Protein AF-A0A965I464-F1 (afdb_monomer_lite)

Secondary structure (DSSP, 8-state):
----EEEETTEEEES--B----SB-GGG-B--S--EEEEEEEEETTEEEEEEEEEEEE-TT--EEEPPSGGGHHHHHHHHHHHHHTT--EEE-SS-EEE--S----

pLDDT: mean 84.88, std 13.08, range [43.0, 96.25]

Structure (mmCIF, N/CA/C/O backbone):
data_AF-A0A965I464-F1
#
_entry.id   AF-A0A965I464-F1
#
loop_
_atom_site.group_PDB
_atom_site.id
_atom_site.type_symbol
_atom_site.label_atom_id
_atom_site.label_alt_id
_atom_site.label_comp_id
_atom_site.label_asym_id
_atom_site.label_entity_id
_atom_site.label_seq_id
_atom_site.pdbx_PDB_ins_code
_atom_site.Cartn_x
_atom_site.Cartn_y
_atom_site.Cartn_z
_atom_site.occupancy
_atom_site.B_iso_or_equiv
_atom_site.auth_seq_id
_atom_site.auth_comp_id
_atom_site.auth_asym_id
_atom_site.auth_atom_id
_atom_site.pdbx_PDB_model_num
ATOM 1 N N . MET A 1 1 ? 11.670 2.217 -2.153 1.00 74.25 1 MET A N 1
ATOM 2 C CA . MET A 1 1 ? 11.161 0.919 -1.682 1.00 74.25 1 MET A CA 1
ATOM 3 C C . MET A 1 1 ? 10.016 1.203 -0.726 1.00 74.25 1 MET A C 1
ATOM 5 O O . MET A 1 1 ? 10.204 2.046 0.150 1.00 74.25 1 MET A O 1
ATOM 9 N N . PRO A 1 2 ? 8.841 0.598 -0.936 1.00 88.31 2 PRO A N 1
ATOM 10 C CA . PRO A 1 2 ? 7.704 0.716 -0.028 1.00 88.31 2 PRO A CA 1
ATOM 11 C C . PRO A 1 2 ? 8.049 0.162 1.365 1.00 88.31 2 PRO A C 1
ATOM 13 O O . PRO A 1 2 ? 8.887 -0.729 1.477 1.00 88.31 2 PRO A O 1
ATOM 16 N N . LEU A 1 3 ? 7.427 0.696 2.419 1.00 91.88 3 LEU A N 1
ATOM 17 C CA . LEU A 1 3 ? 7.634 0.247 3.802 1.00 91.88 3 LEU A CA 1
ATOM 18 C C . LEU A 1 3 ? 6.330 -0.296 4.405 1.00 91.88 3 LEU A C 1
ATOM 20 O O . LEU A 1 3 ? 5.249 0.086 3.944 1.00 91.88 3 LEU A O 1
ATOM 24 N N . PRO A 1 4 ? 6.411 -1.141 5.452 1.00 93.38 4 PRO A N 1
ATOM 25 C CA . PRO A 1 4 ? 5.246 -1.564 6.218 1.00 93.38 4 PRO A CA 1
ATOM 26 C C . PRO A 1 4 ? 4.406 -0.380 6.702 1.00 93.38 4 PRO A C 1
ATOM 28 O O . PRO A 1 4 ? 4.921 0.708 6.941 1.00 93.38 4 PRO A O 1
ATOM 31 N N . THR A 1 5 ? 3.099 -0.590 6.827 1.00 92.94 5 THR A N 1
ATOM 32 C CA . THR A 1 5 ? 2.160 0.371 7.424 1.00 92.94 5 THR A CA 1
ATOM 33 C C . THR A 1 5 ? 1.767 -0.145 8.801 1.00 92.94 5 THR A C 1
ATOM 35 O O . THR A 1 5 ? 1.655 -1.354 8.990 1.00 92.94 5 THR A O 1
ATOM 38 N N . GLU A 1 6 ? 1.533 0.761 9.744 1.00 91.94 6 GLU A N 1
ATOM 39 C CA . GLU A 1 6 ? 1.005 0.458 11.078 1.00 91.94 6 GLU A CA 1
ATOM 40 C C . GLU A 1 6 ? -0.365 1.128 11.269 1.00 91.94 6 GLU A C 1
ATOM 42 O O . GLU A 1 6 ? -0.677 2.119 10.603 1.00 91.94 6 GLU A O 1
ATOM 47 N N . ILE A 1 7 ? -1.186 0.615 12.189 1.00 88.62 7 ILE A N 1
ATOM 48 C CA . ILE A 1 7 ? -2.370 1.320 12.691 1.00 88.62 7 ILE A CA 1
ATOM 49 C C . ILE A 1 7 ? -2.084 1.878 14.082 1.00 88.62 7 ILE A C 1
ATOM 51 O O . ILE A 1 7 ? -1.944 1.125 15.038 1.00 88.62 7 ILE A O 1
ATOM 55 N N . TYR A 1 8 ? -2.118 3.202 14.217 1.00 87.56 8 TYR A N 1
ATOM 56 C CA . TYR A 1 8 ? -2.010 3.882 15.504 1.00 87.56 8 TYR A CA 1
ATOM 57 C C . TYR A 1 8 ? -3.267 4.709 15.780 1.00 87.56 8 TYR A C 1
ATOM 59 O O . TYR A 1 8 ? -3.662 5.551 14.972 1.00 87.56 8 TYR A O 1
ATOM 67 N N . LYS A 1 9 ? -3.922 4.474 16.928 1.00 86.69 9 LYS A N 1
ATOM 68 C CA . LYS A 1 9 ? -5.197 5.124 17.309 1.00 86.69 9 LYS A CA 1
ATOM 69 C C . LYS A 1 9 ? -6.244 5.090 16.180 1.00 86.69 9 LYS A C 1
ATOM 71 O O . LYS A 1 9 ? -6.811 6.120 15.812 1.00 86.69 9 LYS A O 1
ATOM 76 N N . SER A 1 10 ? -6.441 3.906 15.597 1.00 82.44 10 SER A N 1
ATOM 77 C CA . SER A 1 10 ? -7.367 3.653 14.478 1.00 82.44 10 SER A CA 1
ATOM 78 C C . SER A 1 10 ? -7.080 4.455 13.199 1.00 82.44 10 SER A C 1
ATOM 80 O O . SER A 1 10 ? -7.968 4.633 12.365 1.00 82.44 10 SER A O 1
ATOM 82 N N . LYS A 1 11 ? -5.849 4.949 13.024 1.00 85.25 11 LYS A N 1
ATOM 83 C CA . LYS A 1 11 ? -5.405 5.688 11.836 1.00 85.25 11 LYS A CA 1
ATOM 84 C C . LYS A 1 11 ? -4.163 5.031 11.235 1.00 85.25 11 LYS A C 1
ATOM 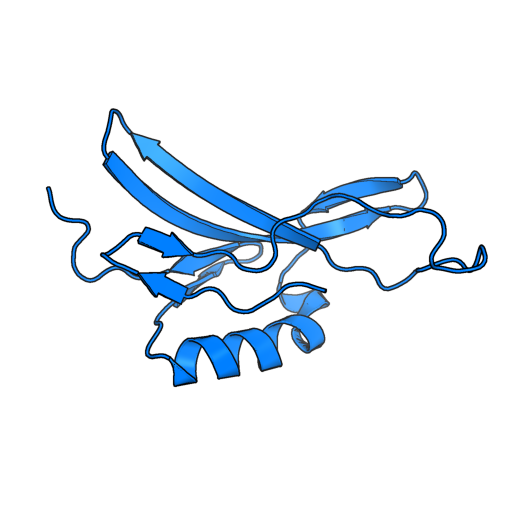86 O O . LYS A 1 11 ? -3.317 4.560 11.994 1.00 85.25 11 LYS A O 1
ATOM 91 N N . PRO A 1 12 ? -4.023 5.011 9.899 1.00 87.62 12 PRO A N 1
ATOM 92 C CA . PRO A 1 12 ? -2.822 4.484 9.275 1.00 87.62 12 PRO A CA 1
ATOM 93 C C . PRO A 1 12 ? -1.626 5.398 9.521 1.00 87.62 12 PRO A C 1
ATOM 95 O O . PRO A 1 12 ? -1.725 6.621 9.395 1.00 87.62 12 PRO A O 1
ATOM 98 N N . VAL A 1 13 ? -0.482 4.783 9.785 1.00 91.38 13 VAL A N 1
ATOM 99 C CA . VAL A 1 13 ? 0.833 5.412 9.737 1.00 91.38 13 VAL A CA 1
ATOM 100 C C . VAL A 1 13 ? 1.590 4.787 8.577 1.00 91.38 13 VAL A C 1
ATOM 102 O O . VAL A 1 13 ? 1.996 3.626 8.629 1.00 91.38 13 VAL A O 1
ATOM 105 N N . PHE A 1 14 ? 1.751 5.560 7.507 1.00 91.69 14 PHE A N 1
ATOM 106 C CA . PHE A 1 14 ? 2.517 5.144 6.341 1.00 91.69 14 PHE A CA 1
ATOM 107 C C . PHE A 1 14 ? 3.964 5.616 6.487 1.00 91.69 14 PHE A C 1
ATOM 109 O O . PHE A 1 14 ? 4.229 6.818 6.460 1.00 91.69 14 PHE A O 1
ATOM 116 N N . TYR A 1 15 ? 4.903 4.679 6.605 1.00 89.44 15 TYR A N 1
ATOM 117 C CA . TYR A 1 15 ? 6.329 5.004 6.728 1.00 89.44 15 TYR A CA 1
ATOM 118 C C . TYR A 1 15 ? 7.012 5.245 5.377 1.00 89.44 15 TYR A C 1
ATOM 120 O O . TYR A 1 15 ? 8.065 5.876 5.321 1.00 89.44 15 TYR A O 1
ATOM 128 N N . GLY A 1 16 ? 6.405 4.789 4.278 1.00 81.81 16 GLY A N 1
ATOM 129 C CA . GLY A 1 16 ? 6.884 5.033 2.922 1.00 81.81 16 GLY A CA 1
ATOM 130 C C . GLY A 1 16 ? 5.731 5.398 2.002 1.00 81.81 16 GLY A C 1
ATOM 131 O O . GLY A 1 16 ? 5.063 4.510 1.495 1.00 81.81 16 GLY A O 1
ATOM 132 N N . VAL A 1 17 ? 5.508 6.694 1.769 1.00 81.88 17 VAL A N 1
ATOM 133 C CA . VAL A 1 17 ? 4.600 7.187 0.719 1.00 81.88 17 VAL A CA 1
ATOM 134 C C . VAL A 1 17 ? 5.418 8.001 -0.262 1.00 81.88 17 VAL A C 1
ATOM 136 O O . VAL A 1 17 ? 6.168 8.893 0.130 1.00 81.88 17 VAL A O 1
ATOM 139 N N . GLY A 1 18 ? 5.275 7.703 -1.546 1.00 75.38 18 GLY A N 1
ATOM 140 C CA . GLY A 1 18 ? 5.967 8.453 -2.576 1.00 75.38 18 GLY A CA 1
ATOM 141 C C . GLY A 1 18 ? 5.736 7.884 -3.963 1.00 75.38 18 GLY A C 1
ATOM 142 O O . GLY A 1 18 ? 5.965 6.702 -4.213 1.00 75.38 18 GLY A O 1
ATOM 143 N N . SER A 1 19 ? 5.349 8.775 -4.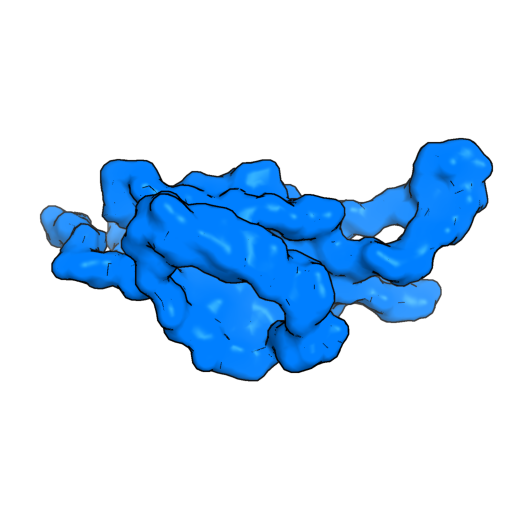871 1.00 68.31 19 SER A N 1
ATOM 144 C CA . SER A 1 19 ? 5.375 8.574 -6.321 1.00 68.31 19 SER A CA 1
ATOM 145 C C . SER A 1 19 ? 6.601 9.228 -6.974 1.00 68.31 19 SER A C 1
ATOM 147 O O . SER A 1 19 ? 6.677 9.295 -8.199 1.00 68.31 19 SER A O 1
ATOM 149 N N . PHE A 1 20 ? 7.535 9.761 -6.173 1.00 63.06 20 PHE A N 1
ATOM 150 C CA . PHE A 1 20 ? 8.717 10.457 -6.671 1.00 63.06 20 PHE A CA 1
ATOM 151 C C . PHE A 1 20 ? 9.757 9.457 -7.167 1.00 63.06 20 PHE A C 1
ATOM 153 O O . PHE A 1 20 ? 10.368 8.716 -6.395 1.00 63.06 20 PHE A O 1
ATOM 160 N N . VAL A 1 21 ? 9.958 9.473 -8.478 1.00 63.00 21 VAL A N 1
ATOM 161 C CA . VAL A 1 21 ? 11.011 8.741 -9.168 1.00 63.00 21 VAL A CA 1
ATOM 162 C C . VAL A 1 21 ? 12.217 9.661 -9.299 1.00 63.00 21 VAL A C 1
ATOM 164 O O . VAL A 1 21 ? 12.139 10.714 -9.930 1.00 63.00 21 VAL A O 1
ATOM 167 N N . PHE A 1 22 ? 13.364 9.237 -8.779 1.00 60.53 22 PHE A N 1
ATOM 168 C CA . PHE A 1 22 ? 14.636 9.812 -9.199 1.00 60.53 22 PHE A CA 1
ATOM 169 C C . PHE A 1 22 ? 15.026 9.145 -10.521 1.00 60.53 22 PHE A C 1
ATOM 171 O O . PHE A 1 22 ? 15.378 7.967 -10.537 1.00 60.53 22 PHE A O 1
ATOM 178 N N . HIS A 1 23 ? 14.917 9.879 -11.638 1.00 58.66 23 HIS A N 1
ATOM 179 C CA . HIS A 1 23 ? 15.275 9.379 -12.978 1.00 58.66 23 HIS A CA 1
ATOM 180 C C . HIS A 1 23 ? 16.691 8.775 -12.996 1.00 58.66 23 HIS A C 1
ATOM 182 O O . HIS A 1 23 ? 16.933 7.731 -13.600 1.00 58.66 23 HIS A O 1
ATOM 188 N N . ASN A 1 24 ? 17.585 9.393 -12.223 1.00 59.75 24 ASN A N 1
ATOM 189 C CA . ASN A 1 24 ? 18.920 8.911 -11.929 1.00 59.75 24 ASN A CA 1
ATOM 190 C C . ASN A 1 24 ? 19.004 8.522 -10.450 1.00 59.75 24 ASN A C 1
ATOM 192 O O . ASN A 1 24 ? 18.746 9.351 -9.578 1.00 59.75 24 ASN A O 1
ATOM 196 N N . GLY A 1 25 ? 19.418 7.291 -10.154 1.00 61.25 25 GLY A N 1
ATOM 197 C CA . GLY A 1 25 ? 19.884 6.926 -8.820 1.00 61.25 25 GLY A CA 1
ATOM 198 C C . GLY A 1 25 ? 21.168 7.682 -8.458 1.00 61.25 25 GLY A C 1
ATOM 199 O O . GLY A 1 25 ? 21.725 8.442 -9.261 1.00 61.25 25 GLY A O 1
ATOM 200 N N . HIS A 1 26 ? 21.685 7.457 -7.248 1.00 61.09 26 HIS A N 1
ATOM 201 C CA . HIS A 1 26 ? 22.979 8.020 -6.865 1.00 61.09 26 HIS A CA 1
ATOM 202 C C . HIS A 1 26 ? 24.037 7.707 -7.936 1.00 61.09 26 HIS A C 1
ATOM 204 O O . HIS A 1 26 ? 24.175 6.56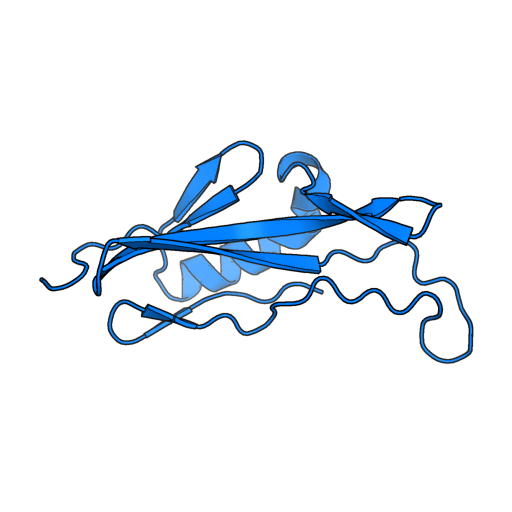6 -8.376 1.00 61.09 26 HIS A O 1
ATOM 210 N N . ARG A 1 27 ? 24.799 8.735 -8.338 1.00 64.06 27 ARG A N 1
ATOM 211 C CA . ARG A 1 27 ? 25.860 8.660 -9.362 1.00 64.06 27 ARG A CA 1
ATOM 212 C C . ARG A 1 27 ? 25.377 8.452 -10.808 1.00 64.06 27 ARG A C 1
ATOM 214 O O . ARG A 1 27 ? 26.140 7.940 -11.620 1.00 64.06 27 ARG A O 1
ATOM 221 N N . GLY A 1 28 ? 24.147 8.845 -11.152 1.00 63.53 28 GLY A N 1
ATOM 222 C CA . GLY A 1 28 ? 23.711 8.885 -12.558 1.00 63.53 28 GLY A CA 1
ATOM 223 C C . GLY A 1 28 ? 23.335 7.526 -13.154 1.00 63.53 28 GLY A C 1
ATOM 224 O O . GLY A 1 28 ? 23.148 7.424 -14.361 1.00 63.53 28 GLY A O 1
ATOM 225 N N . LYS A 1 29 ? 23.235 6.472 -12.333 1.00 64.50 29 LYS A N 1
ATOM 226 C CA . LYS A 1 29 ? 22.802 5.149 -12.794 1.00 64.50 29 LYS A CA 1
ATOM 227 C C . LYS A 1 29 ? 21.280 5.091 -12.877 1.00 64.50 29 LYS A C 1
ATOM 229 O O . LYS A 1 29 ? 20.601 5.490 -11.932 1.00 64.50 29 LYS A O 1
ATOM 234 N N . LEU A 1 30 ? 20.758 4.547 -13.973 1.00 64.81 30 LEU A N 1
ATOM 235 C CA . LEU A 1 30 ? 19.337 4.235 -14.115 1.00 64.81 30 LEU A CA 1
ATOM 236 C C . LEU A 1 30 ? 18.893 3.311 -12.976 1.00 64.81 30 LEU A C 1
ATOM 238 O O . LEU A 1 30 ? 19.399 2.200 -12.829 1.00 64.81 30 LEU A O 1
ATOM 242 N N . HIS A 1 31 ? 17.932 3.776 -12.179 1.00 64.94 31 HIS A N 1
ATOM 243 C CA . HIS A 1 31 ? 17.242 2.942 -11.203 1.00 64.94 31 HIS A CA 1
ATOM 244 C C . HIS A 1 31 ? 15.987 2.378 -11.883 1.00 64.94 31 HIS A C 1
ATOM 246 O O . HIS A 1 31 ? 14.931 3.014 -11.902 1.00 64.94 31 HIS A O 1
ATOM 252 N N . GLY A 1 32 ? 16.137 1.233 -12.553 1.00 65.25 32 GLY A N 1
ATOM 253 C CA . GLY A 1 32 ? 15.063 0.618 -13.347 1.00 65.25 32 GLY A CA 1
ATOM 254 C C . GLY A 1 32 ? 13.979 -0.031 -12.489 1.00 65.25 32 GLY A C 1
ATOM 255 O O . GLY A 1 32 ? 12.799 0.145 -12.755 1.00 65.25 32 GLY A O 1
ATOM 256 N N . ASP A 1 33 ? 14.374 -0.692 -11.403 1.00 77.44 33 ASP A N 1
ATOM 257 C CA . ASP A 1 33 ? 13.469 -1.519 -10.599 1.00 77.44 33 ASP A CA 1
ATOM 258 C C . ASP A 1 33 ? 12.890 -0.770 -9.386 1.00 77.44 33 ASP A C 1
ATOM 260 O O . ASP A 1 33 ? 12.955 -1.204 -8.240 1.00 77.44 33 ASP A O 1
ATOM 264 N N . TRP A 1 34 ? 12.408 0.452 -9.610 1.00 85.69 34 TRP A N 1
ATOM 265 C CA . TRP A 1 34 ? 11.762 1.217 -8.545 1.00 85.69 34 TRP A CA 1
ATOM 266 C C . TRP A 1 34 ? 10.289 0.828 -8.417 1.00 85.69 34 TRP A C 1
ATOM 268 O O . TRP A 1 34 ? 9.579 0.800 -9.420 1.00 85.69 34 TRP A O 1
ATOM 278 N N . VAL A 1 35 ? 9.844 0.627 -7.176 1.00 90.25 35 VAL A N 1
ATOM 279 C CA . VAL A 1 35 ? 8.433 0.531 -6.781 1.00 90.25 35 VAL A CA 1
ATOM 280 C C . VAL A 1 35 ? 8.140 1.619 -5.758 1.00 90.25 35 VAL A C 1
ATOM 282 O O . VAL A 1 35 ? 8.856 1.765 -4.755 1.00 90.25 35 VAL A O 1
ATOM 285 N N . GLY A 1 36 ? 7.090 2.388 -6.022 1.00 91.38 36 GLY A N 1
ATOM 286 C CA . GLY A 1 36 ? 6.539 3.375 -5.104 1.00 91.38 36 GLY A CA 1
ATOM 287 C C . GLY A 1 36 ? 5.285 2.877 -4.400 1.00 91.38 36 GLY A C 1
ATOM 288 O O . GLY A 1 36 ? 4.714 1.847 -4.749 1.00 91.38 36 GLY A O 1
ATOM 289 N N . MET A 1 37 ? 4.835 3.654 -3.419 1.00 93.12 37 MET A N 1
ATOM 290 C CA . MET A 1 37 ? 3.595 3.406 -2.687 1.00 93.12 37 MET A CA 1
ATOM 291 C C . MET A 1 37 ? 2.752 4.675 -2.672 1.00 93.12 37 MET A C 1
ATOM 293 O O . MET A 1 37 ? 3.246 5.766 -2.369 1.00 93.12 37 MET A O 1
ATOM 297 N N . MET A 1 38 ? 1.465 4.517 -2.956 1.00 93.31 38 MET A N 1
ATOM 298 C CA . MET A 1 38 ? 0.471 5.575 -2.877 1.00 93.31 38 MET A CA 1
ATOM 299 C C . MET A 1 38 ? -0.589 5.207 -1.844 1.00 93.31 38 MET A C 1
ATOM 301 O O . MET A 1 38 ? -1.283 4.202 -1.989 1.00 93.31 38 MET A O 1
ATOM 305 N N . GLY A 1 39 ? -0.740 6.045 -0.818 1.00 92.94 39 GLY A N 1
ATOM 306 C CA . GLY A 1 39 ? -1.823 5.903 0.149 1.00 92.94 39 GLY A CA 1
ATOM 307 C C . GLY A 1 39 ? -3.182 6.056 -0.535 1.00 92.94 39 GLY A C 1
ATOM 308 O O . GLY A 1 39 ? -3.424 7.016 -1.267 1.00 92.94 39 GLY A O 1
ATOM 309 N N . ARG A 1 40 ? -4.081 5.110 -0.285 1.00 93.19 40 ARG A N 1
ATOM 310 C CA . ARG A 1 40 ? -5.484 5.167 -0.696 1.00 93.19 40 ARG A CA 1
ATOM 311 C C . ARG A 1 40 ? -6.295 5.509 0.531 1.00 93.19 40 ARG A C 1
ATOM 313 O O . ARG A 1 40 ? -6.287 4.752 1.492 1.00 93.19 40 ARG A O 1
ATOM 320 N N . VAL A 1 41 ? -6.961 6.655 0.527 1.00 91.25 41 VAL A N 1
ATOM 321 C CA . VAL A 1 41 ? -7.689 7.155 1.696 1.00 91.25 41 VAL A CA 1
ATOM 322 C C . VAL A 1 41 ? -9.053 7.647 1.236 1.00 91.25 41 VAL A C 1
ATOM 324 O O . VAL A 1 41 ? -9.142 8.474 0.334 1.00 91.25 41 VAL A O 1
ATOM 327 N N . ASN A 1 42 ? -10.116 7.142 1.854 1.00 91.31 42 ASN A N 1
ATOM 328 C CA . ASN A 1 42 ? -11.480 7.595 1.620 1.00 91.31 42 ASN A CA 1
ATOM 329 C C . ASN A 1 42 ? -11.965 8.371 2.845 1.00 91.31 42 ASN A C 1
ATOM 331 O O . ASN A 1 42 ? -12.114 7.802 3.929 1.00 91.31 42 ASN A O 1
ATOM 335 N N . ILE A 1 43 ? -12.208 9.667 2.670 1.00 91.12 43 ILE A N 1
ATOM 336 C CA . ILE A 1 43 ? -12.721 10.553 3.714 1.00 91.12 43 ILE A CA 1
ATOM 337 C C . ILE A 1 43 ? -14.110 11.019 3.290 1.00 91.12 43 ILE A C 1
ATOM 339 O O . ILE A 1 43 ? -14.278 11.600 2.222 1.00 91.12 43 ILE A O 1
ATOM 343 N N . GLN A 1 44 ? -15.103 10.798 4.149 1.00 92.00 44 GLN A N 1
ATOM 344 C CA . GLN A 1 44 ? -16.458 11.312 3.955 1.00 92.00 44 GLN A CA 1
ATOM 345 C C . GLN A 1 44 ? -16.811 12.244 5.111 1.00 92.00 44 GLN A C 1
ATOM 347 O O . GLN A 1 44 ? -16.871 11.832 6.276 1.00 92.00 44 GLN A O 1
ATOM 352 N N . GLY A 1 45 ? -17.018 13.523 4.793 1.00 91.06 45 GLY A N 1
ATOM 353 C CA . GLY A 1 45 ? -17.134 14.576 5.799 1.00 91.06 45 GLY A CA 1
ATOM 354 C C . GLY A 1 45 ? -15.852 14.672 6.630 1.00 91.06 45 GLY A C 1
ATOM 355 O O . GLY A 1 45 ? -14.783 14.938 6.093 1.00 91.06 45 GLY A O 1
ATOM 356 N N . LYS A 1 46 ? -15.957 14.432 7.943 1.00 87.25 46 LYS A N 1
ATOM 357 C CA . LYS A 1 46 ? -14.817 14.419 8.883 1.00 87.25 46 LYS A CA 1
ATOM 358 C C . LYS A 1 46 ? -14.382 13.008 9.304 1.00 87.25 46 LYS A C 1
ATOM 360 O O . LYS A 1 46 ? -13.597 12.869 10.237 1.00 87.25 46 LYS A O 1
ATOM 365 N N . LYS A 1 47 ? -14.916 11.963 8.663 1.00 86.44 47 LYS A N 1
ATOM 366 C CA . LYS A 1 47 ? -14.666 10.565 9.036 1.00 86.44 47 LYS A CA 1
ATOM 367 C C . LYS A 1 47 ? -13.817 9.870 7.984 1.00 86.44 47 LYS A C 1
ATOM 369 O O . LYS A 1 47 ? -14.159 9.880 6.802 1.00 86.44 47 LYS A O 1
ATOM 374 N N . LEU A 1 48 ? -12.749 9.223 8.438 1.00 87.06 48 LEU A N 1
ATOM 375 C CA . LEU A 1 48 ? -12.026 8.236 7.648 1.00 87.06 48 LEU A CA 1
ATOM 376 C C . LEU A 1 48 ? -12.951 7.026 7.450 1.00 87.06 48 LEU A C 1
ATOM 378 O O . LEU A 1 48 ? -13.559 6.569 8.410 1.00 87.06 48 LEU A O 1
ATOM 382 N N . LYS A 1 49 ? -13.144 6.558 6.218 1.00 88.88 49 LYS A N 1
ATOM 383 C CA . LYS A 1 49 ? -14.067 5.452 5.899 1.00 88.88 49 LYS A CA 1
ATOM 384 C C . LYS A 1 49 ? -13.340 4.175 5.544 1.00 88.88 49 LYS A C 1
ATOM 386 O O . LYS A 1 49 ? -13.724 3.102 5.988 1.00 88.88 49 LYS A O 1
ATOM 391 N N . SER A 1 50 ? -12.296 4.309 4.747 1.00 89.69 50 SER A N 1
ATOM 392 C CA . SER A 1 50 ? -11.397 3.225 4.404 1.00 89.69 50 SER A CA 1
ATOM 393 C C . SER A 1 50 ? -10.034 3.804 4.094 1.00 89.69 50 SER A C 1
ATOM 395 O O . SER A 1 50 ? -9.898 4.978 3.728 1.00 89.69 50 SER A O 1
ATOM 397 N N . PHE A 1 51 ? -9.017 2.978 4.270 1.00 92.44 51 PHE A N 1
ATOM 398 C CA . PHE A 1 51 ? -7.671 3.334 3.894 1.00 92.44 51 PHE A CA 1
ATOM 399 C C . PHE A 1 51 ? -6.855 2.090 3.565 1.00 92.44 51 PHE A C 1
ATOM 401 O O . PHE A 1 51 ? -7.214 0.963 3.911 1.00 92.44 51 PHE A O 1
ATOM 408 N N . GLY A 1 52 ? -5.768 2.322 2.853 1.00 94.38 52 GLY A N 1
ATOM 409 C CA . GLY A 1 52 ? -4.997 1.291 2.201 1.00 94.38 52 GLY A CA 1
ATOM 410 C C . GLY A 1 52 ? -3.829 1.884 1.438 1.00 94.38 52 GLY A C 1
ATOM 411 O O . GLY A 1 52 ? -3.515 3.068 1.584 1.00 94.38 52 GLY A O 1
ATOM 412 N N . PHE A 1 53 ? -3.225 1.085 0.575 1.00 95.56 53 PHE A N 1
ATOM 413 C CA . PHE A 1 53 ? -2.244 1.576 -0.380 1.00 95.56 53 PHE A CA 1
ATOM 414 C C . PHE A 1 53 ? -2.306 0.803 -1.692 1.00 95.56 53 PHE A C 1
ATOM 416 O O . PHE A 1 53 ? -2.689 -0.363 -1.726 1.00 95.56 53 PHE A O 1
ATOM 423 N N . SER A 1 54 ? -1.896 1.474 -2.762 1.00 95.81 54 SER A N 1
ATOM 424 C CA . SER A 1 54 ? -1.547 0.853 -4.036 1.00 95.81 54 SER A CA 1
ATOM 425 C C . SER A 1 54 ? -0.046 0.970 -4.253 1.00 95.81 54 SER A C 1
ATOM 427 O O . SER A 1 54 ? 0.587 1.912 -3.759 1.00 95.81 54 SER A O 1
ATOM 429 N N . LEU A 1 55 ? 0.515 0.041 -5.018 1.00 94.62 55 LEU A N 1
ATOM 430 C CA . LEU A 1 55 ? 1.865 0.186 -5.539 1.00 94.62 55 LEU A CA 1
ATOM 431 C C . LEU A 1 55 ? 1.839 0.956 -6.855 1.00 94.62 55 LEU A C 1
ATOM 433 O O . LEU A 1 55 ? 0.841 0.967 -7.578 1.00 94.62 55 LEU A O 1
ATOM 437 N N . VAL A 1 56 ? 2.941 1.642 -7.138 1.00 93.00 56 VAL A N 1
ATOM 438 C CA . VAL A 1 56 ? 3.107 2.384 -8.384 1.00 93.00 56 VAL A CA 1
ATOM 439 C C . VAL A 1 56 ? 4.443 2.065 -9.037 1.00 93.00 56 VAL A C 1
ATOM 441 O O . VAL A 1 56 ? 5.468 1.929 -8.365 1.00 93.00 56 VAL A O 1
ATOM 444 N N . ARG A 1 57 ? 4.417 1.997 -10.364 1.00 91.31 57 ARG A N 1
ATOM 445 C CA . ARG A 1 57 ? 5.581 1.878 -11.242 1.00 91.31 57 ARG A CA 1
ATOM 446 C C . ARG A 1 57 ? 5.685 3.120 -12.116 1.00 91.31 57 ARG A C 1
ATOM 448 O O . ARG A 1 57 ? 4.848 4.023 -12.050 1.00 91.31 57 ARG A O 1
ATOM 455 N N . ARG A 1 58 ? 6.746 3.173 -12.916 1.00 88.25 58 ARG A N 1
ATOM 456 C CA . ARG A 1 58 ? 6.912 4.172 -13.969 1.00 88.25 58 ARG A CA 1
ATOM 457 C C . ARG A 1 58 ? 7.071 3.500 -15.315 1.00 88.25 58 ARG A C 1
ATOM 459 O O . ARG A 1 58 ? 7.658 2.423 -15.388 1.00 88.25 58 ARG A O 1
ATOM 466 N N . ASP A 1 59 ? 6.610 4.162 -16.361 1.00 87.06 59 ASP A N 1
ATOM 467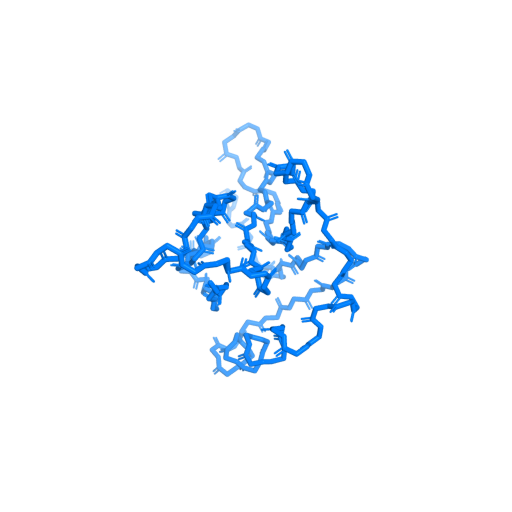 C CA . ASP A 1 59 ? 6.914 3.754 -17.726 1.00 87.06 59 ASP A CA 1
ATOM 468 C C . ASP A 1 59 ? 8.248 4.358 -18.211 1.00 87.06 59 ASP A C 1
ATOM 470 O O . ASP A 1 59 ? 8.914 5.140 -17.519 1.00 87.06 59 ASP A O 1
ATOM 474 N N . GLU A 1 60 ? 8.635 4.020 -19.440 1.00 85.12 60 GLU A N 1
ATOM 475 C CA . 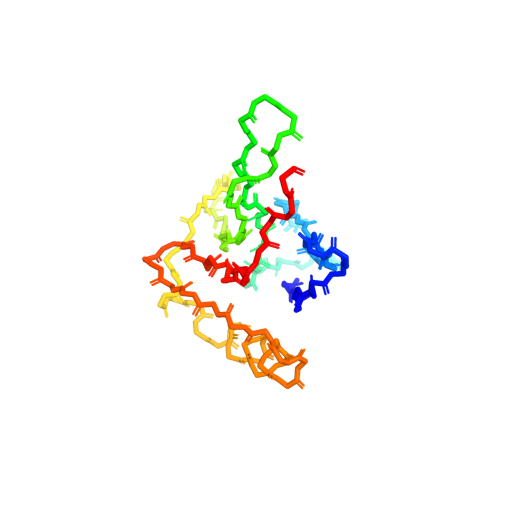GLU A 1 60 ? 9.836 4.556 -20.097 1.00 85.12 60 GLU A CA 1
ATOM 476 C C . GLU A 1 60 ? 9.773 6.077 -20.328 1.00 85.12 60 GLU A C 1
ATOM 478 O O . GLU A 1 60 ? 10.806 6.736 -20.456 1.00 85.12 60 GLU A O 1
ATOM 483 N N . LYS A 1 61 ? 8.567 6.658 -20.332 1.00 86.81 61 LYS A N 1
ATOM 484 C CA . LYS A 1 61 ? 8.319 8.102 -20.459 1.00 86.81 61 LYS A CA 1
ATOM 485 C C . LYS A 1 61 ? 8.327 8.820 -19.102 1.00 86.81 61 LYS A C 1
ATOM 487 O O . LYS A 1 61 ? 8.105 10.028 -19.060 1.00 86.81 61 LYS A O 1
ATOM 492 N N . ASN A 1 62 ? 8.640 8.117 -18.010 1.00 81.06 62 ASN A N 1
ATOM 493 C CA . ASN A 1 62 ? 8.600 8.597 -16.624 1.00 81.06 62 ASN A CA 1
ATOM 494 C C . ASN A 1 62 ? 7.198 8.981 -16.118 1.00 81.06 62 ASN A C 1
ATOM 496 O O . ASN A 1 62 ? 7.074 9.791 -15.200 1.00 81.06 62 ASN A O 1
ATOM 500 N N . GLN A 1 63 ? 6.143 8.402 -16.683 1.00 86.62 63 GLN A N 1
ATOM 501 C CA . GLN A 1 63 ? 4.789 8.526 -16.156 1.00 86.62 63 GLN A CA 1
ATOM 502 C C . GLN A 1 63 ? 4.594 7.512 -15.035 1.00 86.62 63 GLN A C 1
ATOM 504 O O . GLN A 1 63 ? 4.895 6.333 -15.209 1.00 86.62 63 GLN A O 1
ATOM 509 N N . THR A 1 64 ? 4.076 7.960 -13.893 1.00 88.88 64 THR A N 1
ATOM 510 C CA . THR A 1 64 ? 3.750 7.074 -12.772 1.00 88.88 64 THR A CA 1
ATOM 511 C C . THR A 1 64 ? 2.365 6.464 -12.965 1.00 88.88 64 THR A C 1
ATOM 513 O O . THR A 1 64 ? 1.396 7.197 -13.160 1.00 88.88 64 THR A O 1
ATOM 516 N N . PHE A 1 65 ? 2.255 5.143 -12.847 1.00 91.75 65 PHE A N 1
ATOM 517 C CA . PHE A 1 65 ? 0.990 4.415 -12.945 1.00 91.75 65 PHE A CA 1
ATOM 518 C C . PHE A 1 65 ? 0.816 3.439 -11.779 1.00 91.75 65 PHE A C 1
ATOM 520 O O . PHE A 1 65 ? 1.792 3.005 -11.167 1.00 91.75 65 PHE A O 1
ATOM 527 N N . ILE A 1 66 ? -0.438 3.125 -11.450 1.00 94.50 66 ILE A N 1
ATOM 528 C CA . ILE A 1 66 ? -0.781 2.086 -10.472 1.00 94.50 66 ILE A CA 1
ATOM 529 C C . ILE A 1 66 ? -0.505 0.734 -11.114 1.00 94.50 66 ILE A C 1
ATOM 531 O O . ILE A 1 66 ? -0.997 0.485 -12.209 1.00 94.50 66 ILE A O 1
ATOM 535 N N . THR A 1 67 ? 0.276 -0.097 -10.435 1.00 94.62 67 THR A N 1
ATOM 536 C CA . THR A 1 67 ? 0.632 -1.435 -10.916 1.00 94.62 67 THR A CA 1
ATOM 537 C C . THR A 1 67 ? -0.204 -2.498 -10.221 1.00 94.62 67 THR A C 1
ATOM 539 O O . THR A 1 67 ? -0.727 -2.269 -9.123 1.00 94.62 67 THR A O 1
ATOM 542 N N . ASP A 1 68 ? -0.306 -3.657 -10.854 1.00 96.25 68 ASP A N 1
ATOM 543 C CA . ASP A 1 68 ? -0.998 -4.809 -10.300 1.00 96.25 68 ASP A CA 1
ATOM 544 C C . ASP A 1 68 ? -0.157 -5.386 -9.165 1.00 96.25 68 ASP A C 1
ATOM 546 O O . ASP A 1 68 ? 1.072 -5.440 -9.229 1.00 96.25 68 ASP A O 1
ATOM 550 N N . LEU A 1 69 ? -0.815 -5.764 -8.072 1.00 95.88 69 LEU A N 1
ATOM 551 C CA . LEU A 1 69 ? -0.111 -6.250 -6.888 1.00 95.88 69 LEU A CA 1
ATOM 552 C C . LEU A 1 69 ? 0.518 -7.629 -7.125 1.00 95.88 69 LEU A C 1
ATOM 554 O O . LEU A 1 69 ? 1.518 -7.947 -6.486 1.00 95.88 69 LEU A O 1
ATOM 558 N N . GLU A 1 70 ? -0.026 -8.421 -8.053 1.00 95.56 70 GLU A N 1
ATOM 559 C CA . GLU A 1 70 ? 0.539 -9.722 -8.431 1.00 95.56 70 GLU A CA 1
ATOM 560 C C . GLU A 1 70 ? 1.947 -9.597 -9.032 1.00 95.56 70 GLU A C 1
ATOM 562 O O . GLU A 1 70 ? 2.835 -10.379 -8.674 1.00 95.56 70 GLU A O 1
ATOM 567 N N . ASP A 1 71 ? 2.189 -8.546 -9.821 1.00 94.88 71 ASP A N 1
ATOM 568 C CA . ASP A 1 71 ? 3.488 -8.249 -10.437 1.00 94.88 71 ASP A CA 1
ATOM 569 C C . ASP A 1 71 ? 4.559 -7.840 -9.409 1.00 94.88 71 ASP A C 1
ATOM 571 O O . ASP A 1 71 ? 5.757 -7.901 -9.682 1.00 94.88 71 ASP A O 1
ATOM 575 N N . GLU A 1 72 ? 4.146 -7.457 -8.197 1.00 94.25 72 GLU A N 1
ATOM 576 C CA . GLU A 1 72 ? 5.015 -6.905 -7.151 1.00 94.25 72 GLU A CA 1
ATOM 577 C C . GLU A 1 72 ? 5.109 -7.787 -5.903 1.00 94.25 72 GLU A C 1
ATOM 579 O O . GLU A 1 72 ? 5.477 -7.324 -4.818 1.00 94.25 72 GLU A O 1
ATOM 584 N N . THR A 1 73 ? 4.805 -9.077 -6.041 1.00 94.06 73 THR A N 1
ATOM 585 C CA . THR A 1 73 ? 4.777 -10.032 -4.922 1.00 94.06 73 THR A CA 1
ATOM 586 C C . THR A 1 73 ? 6.093 -10.044 -4.130 1.00 94.06 73 THR A C 1
ATOM 588 O O . THR A 1 73 ? 6.079 -10.058 -2.900 1.00 94.06 73 THR A O 1
ATOM 591 N N . SER A 1 74 ? 7.245 -9.953 -4.803 1.00 92.81 74 SER A N 1
ATOM 592 C CA . SER A 1 74 ? 8.562 -9.936 -4.143 1.00 92.81 74 SER A CA 1
ATOM 593 C C . SER A 1 74 ? 8.795 -8.697 -3.269 1.00 92.81 74 SER A C 1
ATOM 595 O O . SER A 1 74 ? 9.524 -8.767 -2.280 1.00 92.81 74 SER A O 1
ATOM 597 N N . VAL A 1 75 ? 8.160 -7.571 -3.606 1.00 92.12 75 VAL A N 1
ATOM 598 C CA . VAL A 1 75 ? 8.181 -6.339 -2.807 1.00 92.12 75 VAL A CA 1
ATOM 599 C C . VAL A 1 75 ? 7.151 -6.404 -1.681 1.00 92.12 75 VAL A C 1
ATOM 601 O O . VAL A 1 75 ? 7.408 -5.903 -0.586 1.00 92.12 75 VAL A O 1
ATOM 604 N N . LEU A 1 76 ? 5.994 -7.020 -1.933 1.00 94.81 76 LEU A N 1
ATOM 605 C CA . LEU A 1 76 ? 4.879 -7.090 -0.990 1.00 94.81 76 LEU A CA 1
ATOM 606 C C . LEU A 1 76 ? 5.072 -8.113 0.126 1.00 94.81 76 LEU A C 1
ATOM 608 O O . LEU A 1 76 ? 4.689 -7.818 1.253 1.00 94.81 76 LEU A O 1
ATOM 612 N N . GLU A 1 77 ? 5.653 -9.284 -0.134 1.00 95.56 77 GLU A N 1
ATOM 613 C CA . GLU A 1 77 ? 5.741 -10.348 0.878 1.00 95.56 77 GLU A CA 1
ATOM 614 C C . GLU A 1 77 ? 6.457 -9.911 2.171 1.00 95.56 77 GLU A C 1
ATOM 616 O O . GLU A 1 77 ? 5.863 -10.052 3.242 1.00 95.56 77 GLU A O 1
ATOM 621 N N . PRO A 1 78 ? 7.642 -9.264 2.130 1.00 94.81 78 PRO A N 1
ATOM 622 C CA . PRO A 1 78 ? 8.294 -8.774 3.350 1.00 94.81 78 PRO A CA 1
ATOM 623 C C . PRO A 1 78 ? 7.466 -7.710 4.086 1.00 94.81 78 PRO A C 1
ATOM 625 O O . PRO A 1 78 ? 7.476 -7.613 5.314 1.00 94.81 78 PRO A O 1
ATOM 628 N N . ILE A 1 79 ? 6.728 -6.894 3.330 1.00 94.81 79 ILE A N 1
ATOM 629 C CA . ILE A 1 79 ? 5.845 -5.857 3.866 1.00 94.81 79 ILE A CA 1
ATOM 630 C C . ILE A 1 79 ? 4.651 -6.496 4.574 1.00 94.81 79 ILE A C 1
ATOM 632 O O . ILE A 1 79 ? 4.304 -6.098 5.686 1.00 94.81 79 ILE A O 1
ATOM 636 N N . PHE A 1 80 ? 4.037 -7.496 3.947 1.00 95.94 80 PHE A N 1
ATOM 637 C CA . PHE A 1 80 ? 2.922 -8.254 4.492 1.00 95.94 80 PHE A CA 1
ATOM 638 C C . PHE A 1 80 ? 3.321 -9.055 5.722 1.00 95.94 80 PHE A C 1
ATOM 640 O O . PHE A 1 80 ? 2.571 -9.058 6.697 1.00 95.94 80 PHE A O 1
ATOM 647 N N . GLU A 1 81 ? 4.492 -9.688 5.716 1.00 95.81 81 GLU A N 1
ATOM 648 C CA . GLU A 1 81 ? 5.050 -10.363 6.886 1.00 95.81 81 GLU A CA 1
ATOM 649 C C . GLU A 1 81 ? 5.188 -9.388 8.062 1.00 95.81 81 GLU A C 1
ATOM 651 O O . GLU A 1 81 ? 4.638 -9.635 9.136 1.00 95.81 81 GLU A O 1
ATOM 656 N N . ALA A 1 82 ? 5.812 -8.227 7.841 1.00 94.44 82 ALA A N 1
ATOM 657 C CA . ALA A 1 82 ? 5.975 -7.208 8.874 1.00 94.44 82 ALA A CA 1
ATOM 658 C C . ALA A 1 82 ? 4.635 -6.631 9.371 1.00 94.44 82 ALA A C 1
ATOM 660 O O . ALA A 1 82 ? 4.459 -6.414 10.570 1.00 94.44 82 ALA A O 1
ATOM 661 N N . MET A 1 83 ? 3.667 -6.393 8.480 1.00 94.06 83 MET A N 1
ATOM 662 C CA . MET A 1 83 ? 2.324 -5.937 8.861 1.00 94.06 83 MET A CA 1
ATOM 663 C C . MET A 1 83 ? 1.607 -6.983 9.727 1.00 94.06 83 MET A C 1
ATOM 665 O O . MET A 1 83 ? 1.084 -6.644 10.790 1.00 94.06 83 MET A O 1
ATOM 669 N N . ARG A 1 84 ? 1.616 -8.258 9.315 1.00 94.50 84 ARG A N 1
ATOM 670 C CA . ARG A 1 84 ? 0.993 -9.361 10.068 1.00 94.50 84 ARG A CA 1
ATOM 671 C C . ARG A 1 84 ? 1.665 -9.570 11.424 1.00 94.50 84 ARG A C 1
ATOM 673 O O . ARG A 1 84 ? 0.964 -9.776 12.410 1.00 94.50 84 ARG A O 1
ATOM 680 N N . ALA A 1 85 ? 2.994 -9.458 11.496 1.00 92.62 85 ALA A N 1
ATOM 681 C CA . ALA A 1 85 ? 3.746 -9.546 12.749 1.00 92.62 85 ALA A CA 1
ATOM 682 C C . ALA A 1 85 ? 3.354 -8.447 13.756 1.00 92.62 85 ALA A C 1
ATOM 684 O O . ALA A 1 85 ? 3.385 -8.679 14.960 1.00 92.62 85 ALA A O 1
ATOM 685 N N . ASN A 1 86 ? 2.914 -7.282 13.268 1.00 87.44 86 ASN A N 1
ATOM 686 C CA . ASN A 1 86 ? 2.364 -6.194 14.084 1.00 87.44 86 ASN A CA 1
ATOM 687 C C . ASN A 1 86 ? 0.837 -6.295 14.295 1.00 87.44 86 ASN A C 1
ATOM 689 O O . ASN A 1 86 ? 0.209 -5.347 14.761 1.00 87.44 86 ASN A O 1
ATOM 693 N N . GLY A 1 87 ? 0.221 -7.431 13.953 1.00 88.38 87 GLY A N 1
ATOM 694 C CA . GLY A 1 87 ? -1.204 -7.696 14.168 1.00 88.38 87 GLY A CA 1
ATOM 695 C C . GLY A 1 87 ? -2.147 -7.055 13.146 1.00 88.38 87 GLY A C 1
ATOM 696 O O . GLY A 1 87 ? -3.362 -7.073 13.348 1.00 88.38 87 GLY A O 1
ATOM 697 N N . LEU A 1 88 ? -1.635 -6.493 12.043 1.00 90.44 88 LEU A N 1
ATOM 698 C CA . LEU A 1 88 ? -2.494 -5.905 11.017 1.00 90.44 88 LEU A CA 1
ATOM 699 C C . LEU A 1 88 ? -3.174 -6.987 10.179 1.00 90.44 88 LEU A C 1
ATOM 701 O O . LEU A 1 88 ? -2.538 -7.894 9.643 1.00 90.44 88 LEU A O 1
ATOM 705 N N . SER A 1 89 ? -4.480 -6.810 9.989 1.00 90.69 89 SER A N 1
ATOM 706 C CA . SER A 1 89 ? -5.280 -7.571 9.035 1.00 90.69 89 SER A CA 1
ATOM 707 C C . SER A 1 89 ? -5.675 -6.691 7.852 1.00 90.69 89 SER A C 1
ATOM 709 O O . SER A 1 89 ? -6.075 -5.539 8.020 1.00 90.69 89 SER A O 1
ATOM 711 N N . PHE A 1 90 ? -5.603 -7.240 6.645 1.00 93.12 90 PHE A N 1
ATOM 712 C CA . PHE A 1 90 ? -5.912 -6.522 5.411 1.00 93.12 90 PHE A CA 1
ATOM 713 C C . PHE A 1 90 ? -6.583 -7.437 4.383 1.00 93.12 90 PHE A C 1
ATOM 715 O O . PHE A 1 90 ? -6.520 -8.661 4.478 1.00 93.12 90 PHE A O 1
ATOM 722 N N . ASN A 1 91 ? -7.273 -6.817 3.432 1.00 93.69 91 ASN A N 1
ATOM 723 C CA . ASN A 1 91 ? -7.782 -7.428 2.211 1.00 93.69 91 ASN A CA 1
ATOM 724 C C . ASN A 1 91 ? -6.983 -6.891 1.025 1.00 93.69 91 ASN A C 1
ATOM 726 O O . ASN A 1 91 ? -6.415 -5.803 1.102 1.00 93.69 91 ASN A O 1
ATOM 730 N N . ILE A 1 92 ? -6.976 -7.637 -0.069 1.00 93.81 92 ILE A N 1
ATOM 731 C CA . ILE A 1 92 ? -6.276 -7.277 -1.298 1.00 93.81 92 ILE A CA 1
ATOM 732 C C . ILE A 1 92 ? -7.288 -7.369 -2.441 1.00 93.81 92 ILE A C 1
ATOM 734 O O . ILE A 1 92 ? -8.034 -8.346 -2.512 1.00 93.81 92 ILE A O 1
ATOM 738 N N . ASP A 1 93 ? -7.335 -6.349 -3.293 1.00 91.94 93 ASP A N 1
ATOM 739 C CA . ASP A 1 93 ? -7.854 -6.467 -4.659 1.00 91.94 93 ASP A CA 1
ATOM 740 C C . ASP A 1 93 ? -6.691 -6.390 -5.665 1.00 91.94 93 ASP A C 1
ATOM 742 O O . ASP A 1 93 ? -5.531 -6.382 -5.260 1.00 91.94 93 ASP A O 1
ATOM 746 N N . ASN A 1 94 ? -6.972 -6.321 -6.967 1.00 92.50 94 ASN A N 1
ATOM 747 C CA . ASN A 1 94 ? -5.926 -6.329 -7.996 1.00 92.50 94 ASN A CA 1
ATOM 748 C C . ASN A 1 94 ? -4.860 -5.231 -7.818 1.00 92.50 94 ASN A C 1
ATOM 750 O O . ASN A 1 94 ? -3.703 -5.444 -8.172 1.00 92.50 94 ASN A O 1
ATOM 754 N N . HIS A 1 95 ? -5.215 -4.069 -7.260 1.00 95.44 95 HIS A N 1
ATOM 755 C CA . HIS A 1 95 ? -4.325 -2.902 -7.218 1.00 95.44 95 HIS A CA 1
ATOM 756 C C . HIS A 1 95 ? -4.150 -2.296 -5.821 1.00 95.44 95 HIS A C 1
ATOM 758 O O . HIS A 1 95 ? -3.350 -1.372 -5.639 1.00 95.44 95 HIS A O 1
ATOM 764 N N . THR A 1 96 ? -4.938 -2.719 -4.837 1.00 95.44 96 THR A N 1
ATOM 765 C CA . THR A 1 96 ? -5.040 -2.050 -3.543 1.00 95.44 96 THR A CA 1
ATOM 766 C C . THR A 1 96 ? -5.084 -3.038 -2.391 1.00 95.44 96 THR A C 1
ATOM 768 O O . THR A 1 96 ? -5.890 -3.965 -2.337 1.00 95.44 96 THR A O 1
ATOM 771 N N . VAL A 1 97 ? -4.248 -2.757 -1.399 1.00 95.25 97 VAL A N 1
ATOM 772 C CA . VAL A 1 97 ? -4.308 -3.365 -0.075 1.00 95.25 97 VAL A CA 1
ATOM 773 C C . VAL A 1 97 ? -5.190 -2.487 0.800 1.00 95.25 97 VAL A C 1
ATOM 775 O O . VAL A 1 97 ? -4.872 -1.319 1.005 1.00 95.25 97 VAL A O 1
ATOM 778 N N . TYR A 1 98 ? -6.282 -3.030 1.330 1.00 93.69 98 TYR A N 1
ATOM 779 C CA . TYR A 1 98 ? -7.199 -2.344 2.242 1.00 93.69 98 TYR A CA 1
ATOM 780 C C . TYR A 1 98 ? -7.050 -2.874 3.658 1.00 93.69 98 TYR A C 1
ATOM 782 O O . TYR A 1 98 ? -7.211 -4.070 3.901 1.00 93.69 98 TYR A O 1
ATOM 790 N N . PHE A 1 99 ? -6.817 -1.990 4.622 1.00 91.88 99 PHE A N 1
ATOM 791 C CA . PHE A 1 99 ? -6.711 -2.403 6.017 1.00 91.88 99 PHE A CA 1
ATOM 792 C C . PHE A 1 99 ? -8.095 -2.624 6.627 1.00 91.88 99 PHE A C 1
ATOM 794 O O . PHE A 1 99 ? -9.015 -1.824 6.432 1.00 91.88 99 PHE A O 1
ATOM 801 N N . LYS A 1 100 ? -8.244 -3.714 7.384 1.00 82.81 100 LYS A N 1
ATOM 802 C CA . LYS A 1 100 ? -9.439 -3.958 8.193 1.00 82.81 100 LYS A CA 1
ATOM 803 C C . LYS A 1 100 ? -9.329 -3.126 9.464 1.00 82.81 100 LYS A C 1
ATOM 805 O O . LYS A 1 100 ? -8.300 -3.143 10.132 1.00 82.81 100 LYS A O 1
ATOM 810 N N . THR A 1 101 ? -10.392 -2.412 9.809 1.00 68.50 101 THR A N 1
ATOM 811 C CA . THR A 1 101 ? -10.498 -1.728 11.100 1.00 68.50 101 THR A CA 1
ATOM 812 C C . THR A 1 101 ? -11.692 -2.265 11.857 1.00 68.50 101 THR A C 1
ATOM 814 O O . THR A 1 101 ? -12.819 -2.135 11.381 1.00 68.50 101 THR A O 1
ATOM 817 N N . ASP A 1 102 ? -11.464 -2.789 13.057 1.00 59.44 102 ASP A N 1
ATOM 818 C CA . ASP A 1 102 ? -12.539 -3.353 13.879 1.00 59.44 102 ASP A CA 1
ATOM 819 C C . ASP A 1 102 ? -13.464 -2.289 14.494 1.00 59.44 102 ASP A C 1
ATOM 821 O O 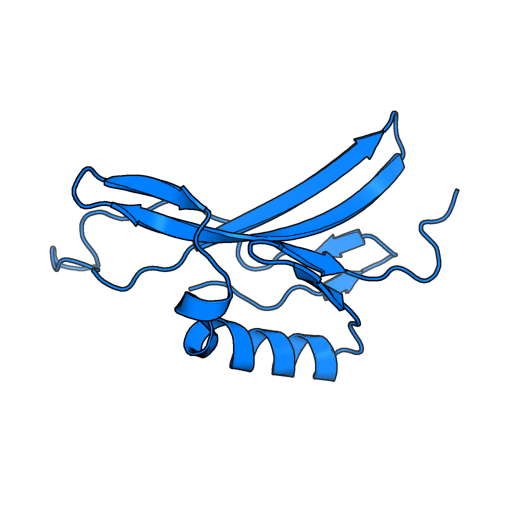. ASP A 1 102 ? -14.507 -2.634 15.042 1.00 59.44 102 ASP A O 1
ATOM 825 N N . LYS A 1 103 ? -13.116 -0.998 14.378 1.00 51.00 103 LYS A N 1
ATOM 826 C CA . LYS A 1 103 ? -13.958 0.179 14.655 1.00 51.00 103 LYS A CA 1
ATOM 827 C C . LYS A 1 103 ? -13.197 1.443 14.248 1.00 51.00 103 LYS A C 1
ATOM 829 O O . LYS A 1 103 ? -12.230 1.826 14.905 1.00 51.00 103 LYS A O 1
ATOM 834 N N . ILE A 1 104 ? -13.638 2.130 13.195 1.00 49.16 104 ILE A N 1
ATOM 835 C CA . ILE A 1 104 ? -13.331 3.560 13.073 1.00 49.16 104 ILE A CA 1
ATOM 836 C C . ILE A 1 104 ? -14.325 4.251 14.002 1.00 49.16 104 ILE A C 1
ATOM 838 O O . ILE A 1 104 ? -15.513 4.313 13.685 1.00 49.16 104 ILE A O 1
ATOM 842 N N . GLU A 1 105 ? -13.859 4.652 15.186 1.00 43.00 105 GLU A N 1
ATOM 843 C CA . GLU A 1 105 ? -14.699 5.313 16.186 1.00 43.00 105 GLU A CA 1
ATOM 844 C C . GLU A 1 105 ? -15.456 6.497 15.567 1.00 43.00 105 GLU A C 1
ATOM 846 O O . GLU A 1 105 ? -14.920 7.284 14.777 1.00 43.00 105 GLU A O 1
ATOM 851 N N . SER A 1 106 ? -16.752 6.526 15.875 1.00 45.81 106 SER A N 1
ATOM 852 C CA . SER A 1 106 ? -17.770 7.435 15.354 1.00 45.81 106 SER A CA 1
ATOM 853 C C . SER A 1 106 ? -17.718 8.814 15.980 1.00 45.81 106 SER A C 1
ATOM 855 O O . SER A 1 106 ? -17.532 8.870 17.210 1.00 45.81 106 SER A O 1
#

Sequence (106 aa):
MPLPTEIYKSKPVFYGVGSFVFHNGHRGKLHGDWVGMMGRVNIQGKKLKSFGFSLVRRDEKNQTFITDLEDETSVLEPIFEAMRANGLSFNIDNHTVYFKTDKIES

Radius of gyration: 14.97 Å; chains: 1; bounding box: 44×25×38 Å

Foldseek 3Di:
DFAAWDQDPNDIDGPFADPDDPCADPPRHGPQPDKHKHKDWDDDDNFTDWIWIFIWDADPVRDIDGAFVVVVVVVVVVNVVVCVVNVWDWDDDRTITITDDPDRDD